Protein AF-A0A377WKL8-F1 (afdb_monomer_lite)

InterPro domains:
  IPR057793 YnfU-like [NF038384] (1-51)
  IPR057793 YnfU-like [PF23499] (1-49)

Foldseek 3Di:
DDDDPPPPDPPQQWDWDQDPPPRDTATDGVVCLQVQHWDQGPPPRDTDTNDPPPPD

Structure (mmCIF, N/CA/C/O backbone):
data_AF-A0A377WKL8-F1
#
_entry.id   AF-A0A377WKL8-F1
#
loop_
_atom_site.group_PDB
_atom_site.id
_atom_site.type_symbol
_atom_site.label_atom_id
_atom_site.label_alt_id
_atom_site.label_comp_id
_atom_site.label_asym_id
_atom_site.label_entity_id
_atom_site.label_seq_id
_atom_site.pdbx_PDB_ins_code
_atom_site.Cartn_x
_atom_site.Cartn_y
_atom_site.Cartn_z
_atom_site.occupancy
_atom_site.B_iso_or_equiv
_atom_site.auth_seq_id
_atom_site.auth_comp_id
_atom_site.auth_asym_id
_atom_site.auth_atom_id
_atom_site.pdbx_PDB_model_num
ATOM 1 N N . MET A 1 1 ? 18.508 -39.257 14.249 1.00 42.69 1 MET A N 1
ATOM 2 C CA . MET A 1 1 ? 17.400 -38.461 13.671 1.00 42.69 1 MET A CA 1
ATOM 3 C C . MET A 1 1 ? 17.992 -37.298 12.887 1.00 42.69 1 MET A C 1
ATOM 5 O O . MET A 1 1 ? 19.059 -36.820 13.243 1.00 42.69 1 MET A O 1
ATOM 9 N N . GLN A 1 2 ? 17.375 -36.964 11.758 1.00 46.59 2 GLN A N 1
ATOM 10 C CA . GLN A 1 2 ? 17.995 -36.314 10.601 1.00 46.59 2 GLN A CA 1
ATOM 11 C C . GLN A 1 2 ? 18.411 -34.851 10.822 1.00 46.59 2 GLN A C 1
ATOM 13 O O . GLN A 1 2 ? 17.764 -34.090 11.539 1.00 46.59 2 GLN A O 1
ATOM 18 N N . GLN A 1 3 ? 19.493 -34.493 10.128 1.00 51.41 3 GLN A N 1
ATOM 19 C CA . GLN A 1 3 ? 20.065 -33.165 9.944 1.00 51.41 3 GLN A CA 1
ATOM 20 C C . GLN A 1 3 ? 19.000 -32.068 9.799 1.00 51.41 3 GLN A C 1
ATOM 22 O O . GLN A 1 3 ? 18.164 -32.112 8.899 1.00 51.41 3 GLN A O 1
ATOM 27 N N . ARG A 1 4 ? 19.112 -30.998 10.586 1.00 53.00 4 ARG A N 1
ATOM 28 C CA . ARG A 1 4 ? 18.617 -29.681 10.170 1.00 53.00 4 ARG A CA 1
ATOM 29 C C . ARG A 1 4 ? 19.784 -28.720 10.193 1.00 53.00 4 ARG A C 1
ATOM 31 O O . ARG A 1 4 ? 19.989 -27.966 11.134 1.00 53.00 4 ARG A O 1
ATOM 38 N N . LYS A 1 5 ? 20.568 -28.811 9.120 1.00 44.53 5 LYS A N 1
ATOM 39 C CA . LYS A 1 5 ? 21.543 -27.817 8.684 1.00 44.53 5 LYS A CA 1
ATOM 40 C C . LYS A 1 5 ? 20.832 -26.459 8.728 1.00 44.53 5 LYS A C 1
ATOM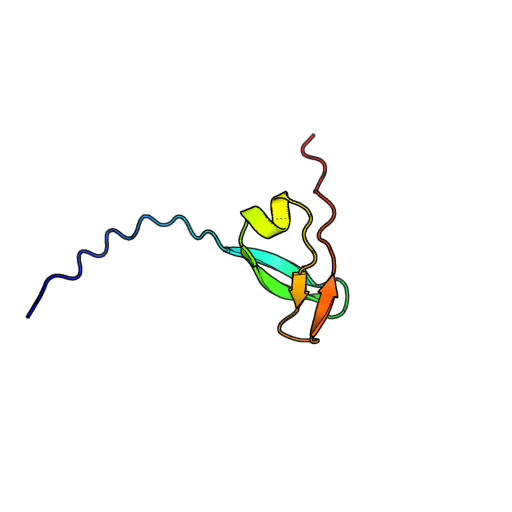 42 O O . LYS A 1 5 ? 20.035 -26.149 7.844 1.00 44.53 5 LYS A O 1
ATOM 47 N N . ASN A 1 6 ? 21.053 -25.683 9.790 1.00 47.47 6 ASN A N 1
ATOM 48 C CA . ASN A 1 6 ? 20.560 -24.313 9.926 1.00 47.47 6 ASN A CA 1
ATOM 49 C C . ASN A 1 6 ? 21.406 -23.407 9.023 1.00 47.47 6 ASN A C 1
ATOM 51 O O . ASN A 1 6 ? 22.160 -22.553 9.464 1.00 47.47 6 ASN A O 1
ATOM 55 N N . SER A 1 7 ? 21.345 -23.694 7.728 1.00 46.56 7 SER A N 1
ATOM 56 C CA . SER A 1 7 ? 21.942 -22.914 6.655 1.00 46.56 7 SER A CA 1
ATOM 57 C C . SER A 1 7 ? 20.797 -22.341 5.820 1.00 46.56 7 SER A C 1
ATOM 59 O O . SER A 1 7 ? 20.774 -22.413 4.596 1.00 46.56 7 SER A O 1
ATOM 61 N N . LYS A 1 8 ? 19.778 -21.805 6.503 1.00 49.28 8 LYS A N 1
ATOM 62 C CA . LYS A 1 8 ? 18.811 -20.908 5.876 1.00 49.28 8 LYS A CA 1
ATOM 63 C C . LYS A 1 8 ? 19.453 -19.536 5.876 1.00 49.28 8 LYS A C 1
ATOM 65 O O . LYS A 1 8 ? 19.280 -18.754 6.800 1.00 49.28 8 LYS A O 1
ATOM 70 N N . ASN A 1 9 ? 20.262 -19.324 4.844 1.00 45.03 9 ASN A N 1
ATOM 71 C CA . ASN A 1 9 ? 20.617 -18.025 4.304 1.00 45.03 9 ASN A CA 1
ATOM 72 C C . ASN A 1 9 ? 19.533 -16.998 4.672 1.00 45.03 9 ASN A C 1
ATOM 74 O O . ASN A 1 9 ? 18.394 -17.109 4.215 1.00 45.03 9 ASN A O 1
ATOM 78 N N . ASN A 1 10 ? 19.887 -16.084 5.573 1.00 49.56 10 ASN A N 1
ATOM 79 C CA . ASN A 1 10 ? 19.081 -14.987 6.089 1.00 49.56 10 ASN A CA 1
ATOM 80 C C . ASN A 1 10 ? 18.728 -14.0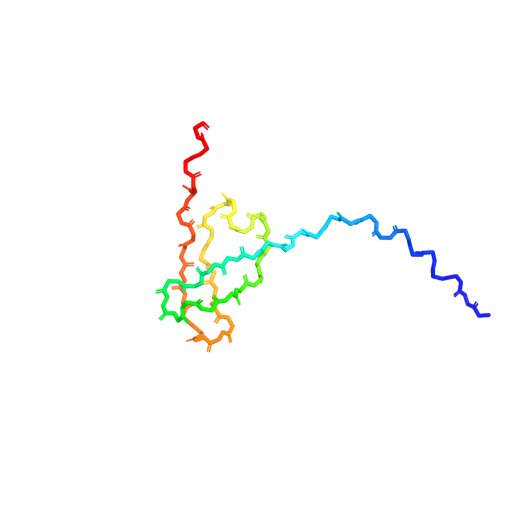15 4.949 1.00 49.56 10 ASN A C 1
ATOM 82 O O . ASN A 1 10 ? 19.249 -12.911 4.845 1.00 49.56 10 ASN A O 1
ATOM 86 N N . ARG A 1 11 ? 17.884 -14.463 4.026 1.00 57.53 11 ARG A N 1
ATOM 87 C CA . ARG A 1 11 ? 17.225 -13.637 3.023 1.00 57.53 11 ARG A CA 1
ATOM 88 C C . ARG A 1 11 ? 15.763 -13.653 3.401 1.00 57.53 11 ARG A C 1
ATOM 90 O O . ARG A 1 11 ? 14.966 -14.382 2.816 1.00 57.53 11 ARG A O 1
ATOM 97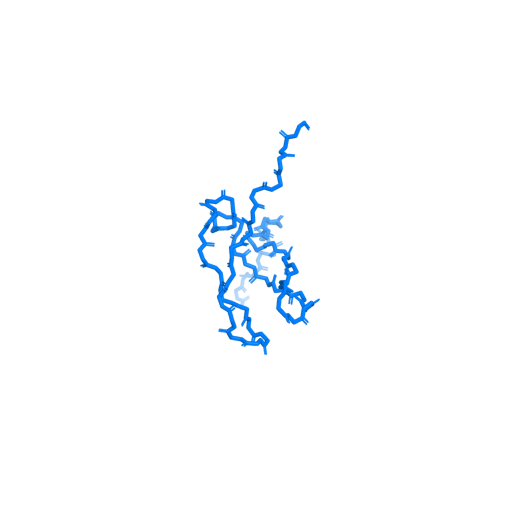 N N . ASN A 1 12 ? 15.442 -12.931 4.471 1.00 60.44 12 ASN A N 1
ATOM 98 C CA . ASN A 1 12 ? 14.058 -12.708 4.837 1.00 60.44 12 ASN A CA 1
ATOM 99 C C . ASN A 1 12 ? 13.411 -11.933 3.680 1.00 60.44 12 ASN A C 1
ATOM 101 O O . ASN A 1 12 ? 13.624 -10.737 3.519 1.00 60.44 12 ASN A O 1
ATOM 105 N N . TYR A 1 13 ? 12.691 -12.648 2.813 1.00 80.50 13 TYR A N 1
ATOM 106 C CA . TYR A 1 13 ? 11.953 -12.051 1.701 1.00 80.50 13 TYR A CA 1
ATOM 107 C C . TYR A 1 13 ? 10.776 -11.212 2.197 1.00 80.50 13 TYR A C 1
ATOM 109 O O . TYR A 1 13 ? 10.105 -10.602 1.372 1.00 80.50 13 TYR A O 1
ATOM 117 N N . LEU A 1 14 ? 10.489 -11.204 3.502 1.00 85.81 14 LEU A N 1
ATOM 118 C CA . LEU A 1 14 ? 9.524 -10.314 4.123 1.00 85.81 14 LEU A CA 1
ATOM 119 C C . LEU A 1 14 ? 10.229 -9.038 4.577 1.00 85.81 14 LEU A C 1
ATOM 121 O O . LEU A 1 14 ? 11.253 -9.083 5.255 1.00 85.81 14 LEU A O 1
ATOM 125 N N . ILE A 1 15 ? 9.647 -7.902 4.225 1.00 87.31 15 ILE A N 1
ATOM 126 C CA . ILE A 1 15 ? 10.006 -6.604 4.775 1.00 87.31 15 ILE A CA 1
ATOM 127 C C . ILE A 1 15 ? 8.895 -6.094 5.673 1.00 87.31 15 ILE A C 1
ATOM 129 O O . ILE A 1 15 ? 7.720 -6.422 5.494 1.00 87.31 15 ILE A O 1
ATOM 133 N N . LYS A 1 16 ? 9.288 -5.268 6.635 1.00 87.88 16 LYS A N 1
ATOM 134 C CA . LYS A 1 16 ? 8.368 -4.583 7.530 1.00 87.88 16 LYS A CA 1
ATOM 135 C C . LYS A 1 16 ? 7.918 -3.285 6.875 1.00 87.88 16 LYS A C 1
ATOM 137 O O . LYS A 1 16 ? 8.748 -2.457 6.509 1.00 87.88 16 LYS A O 1
ATOM 142 N N . CYS A 1 17 ? 6.611 -3.116 6.750 1.00 86.88 17 CYS A N 1
ATOM 143 C CA . CYS A 1 17 ? 5.967 -1.904 6.268 1.00 86.88 17 CYS A CA 1
ATOM 144 C C . CYS A 1 17 ? 4.997 -1.394 7.331 1.00 86.88 17 CYS A C 1
ATOM 146 O O . CYS A 1 17 ? 4.279 -2.178 7.961 1.00 86.88 17 CYS A O 1
ATOM 148 N N . THR A 1 18 ? 4.942 -0.079 7.507 1.00 89.19 18 THR A N 1
ATOM 149 C CA . THR A 1 18 ? 3.991 0.557 8.420 1.00 89.19 18 THR A CA 1
ATOM 150 C C . THR A 1 18 ? 2.667 0.767 7.701 1.00 89.19 18 THR A C 1
ATOM 152 O O . THR A 1 18 ? 2.621 1.393 6.641 1.00 89.19 18 THR A O 1
ATOM 155 N N . CYS A 1 19 ? 1.578 0.251 8.269 1.00 89.25 19 CYS A N 1
ATOM 156 C CA . CYS A 1 19 ? 0.255 0.475 7.706 1.00 89.25 19 CYS A CA 1
ATOM 157 C C . CYS A 1 19 ? -0.165 1.943 7.912 1.00 89.25 19 CYS A C 1
ATOM 159 O O . CYS A 1 19 ? -0.216 2.391 9.058 1.00 89.25 19 CYS A O 1
ATOM 161 N N . PRO A 1 20 ? -0.558 2.685 6.860 1.00 88.94 20 PRO A N 1
ATOM 162 C CA . PRO A 1 20 ? -0.987 4.079 6.996 1.00 88.94 20 PRO A CA 1
ATOM 163 C C . PRO A 1 20 ? -2.329 4.229 7.728 1.00 88.94 20 PRO A C 1
ATOM 165 O O . PRO A 1 20 ? -2.667 5.315 8.178 1.00 88.94 20 PRO A O 1
ATOM 168 N N . SER A 1 21 ? -3.112 3.151 7.851 1.00 90.12 21 SER A N 1
ATOM 169 C CA . SER A 1 21 ? -4.431 3.200 8.492 1.00 90.12 21 SER A CA 1
ATOM 170 C C . SER A 1 21 ? -4.414 2.954 9.994 1.00 90.12 21 SER A C 1
ATOM 172 O O . SER A 1 21 ? -5.248 3.506 10.701 1.00 90.12 21 SER A O 1
ATOM 174 N N . CYS A 1 22 ? -3.535 2.077 10.476 1.00 91.81 22 CYS A N 1
ATOM 175 C CA . CYS A 1 22 ? -3.497 1.697 11.888 1.00 91.81 22 CYS A CA 1
ATOM 176 C C . CYS A 1 22 ? -2.114 1.841 12.514 1.00 91.81 22 CYS A C 1
ATOM 178 O O . CYS A 1 22 ? -1.934 1.350 13.621 1.00 91.81 22 CYS A O 1
ATOM 180 N N . THR A 1 23 ? -1.145 2.407 11.782 1.00 89.25 23 THR A N 1
ATOM 181 C CA . THR A 1 23 ? 0.251 2.659 12.196 1.00 89.25 23 THR A CA 1
ATOM 182 C C . THR A 1 23 ? 1.023 1.444 12.724 1.00 89.25 23 THR A C 1
ATOM 184 O O . THR A 1 23 ? 2.171 1.563 13.143 1.00 89.25 23 THR A O 1
ATOM 187 N N . ASN A 1 24 ? 0.440 0.248 12.635 1.00 90.31 24 ASN A N 1
ATOM 188 C CA . ASN A 1 24 ? 1.073 -0.996 13.035 1.00 90.31 24 ASN A CA 1
ATOM 189 C C . ASN A 1 24 ? 2.056 -1.482 11.967 1.00 90.31 24 ASN A C 1
ATOM 191 O O . ASN A 1 24 ? 1.865 -1.270 10.763 1.00 90.31 24 ASN A O 1
ATOM 195 N N . GLN A 1 25 ? 3.087 -2.196 12.417 1.00 88.06 25 GLN A N 1
ATOM 196 C CA . GLN A 1 25 ? 4.028 -2.870 11.531 1.00 88.06 25 GLN A CA 1
ATOM 197 C C . GLN A 1 25 ? 3.399 -4.141 10.954 1.00 88.06 25 GLN A C 1
ATOM 199 O O . GLN A 1 25 ? 2.807 -4.953 11.668 1.00 88.06 25 GLN A O 1
ATOM 204 N N . SER A 1 26 ? 3.547 -4.308 9.647 1.00 87.31 26 SER A N 1
ATOM 205 C CA . SER A 1 26 ? 3.062 -5.446 8.871 1.00 87.31 26 SER A CA 1
ATOM 206 C C . SER A 1 26 ? 4.209 -6.040 8.063 1.00 87.31 26 SER A C 1
ATOM 208 O O . SER A 1 26 ? 5.011 -5.300 7.498 1.00 87.31 26 SER A O 1
ATOM 210 N N . GLU A 1 27 ? 4.318 -7.366 8.030 1.00 90.69 27 GLU A N 1
ATOM 211 C CA . GLU A 1 27 ? 5.361 -8.063 7.274 1.00 90.69 27 GLU A CA 1
ATOM 212 C C . GLU A 1 27 ? 4.812 -8.533 5.926 1.00 90.69 27 GLU A C 1
ATOM 214 O O . GLU A 1 27 ? 3.864 -9.317 5.853 1.00 90.69 27 GLU A O 1
ATOM 219 N N . HIS A 1 28 ? 5.413 -8.045 4.842 1.00 88.25 28 HIS A N 1
ATOM 220 C CA . HIS A 1 28 ? 4.984 -8.324 3.474 1.00 88.25 28 HIS A CA 1
ATOM 221 C C . HIS A 1 28 ? 6.164 -8.698 2.586 1.00 88.25 28 HIS A C 1
ATOM 223 O O . HIS A 1 28 ? 7.285 -8.250 2.799 1.00 88.25 28 HIS A O 1
ATOM 229 N N . SER A 1 29 ? 5.928 -9.512 1.555 1.00 87.69 29 SER A N 1
ATOM 230 C CA . SER A 1 29 ? 6.996 -9.926 0.641 1.00 87.69 29 SER A CA 1
ATOM 231 C C . SER A 1 29 ? 7.613 -8.725 -0.082 1.00 87.69 29 SER A C 1
ATOM 233 O O . SER A 1 29 ? 6.896 -7.980 -0.744 1.00 87.69 29 SER A O 1
ATOM 235 N N . TYR A 1 30 ? 8.939 -8.590 -0.046 1.00 85.88 30 TYR A N 1
ATOM 236 C CA . TYR A 1 30 ? 9.710 -7.534 -0.704 1.00 85.88 30 TYR A CA 1
ATOM 237 C C . TYR A 1 30 ? 9.278 -7.324 -2.156 1.00 85.88 30 TYR A C 1
ATOM 239 O O . TYR A 1 30 ? 9.015 -6.204 -2.570 1.00 85.88 30 TYR A O 1
ATOM 247 N N . THR A 1 31 ? 9.104 -8.407 -2.918 1.00 84.88 31 THR A N 1
ATOM 248 C CA . THR A 1 31 ? 8.676 -8.347 -4.323 1.00 84.88 31 THR A CA 1
ATOM 249 C C . THR A 1 31 ? 7.265 -7.787 -4.505 1.00 84.88 31 THR A C 1
ATOM 251 O O . THR A 1 31 ? 7.019 -7.098 -5.491 1.00 84.88 31 THR A O 1
ATOM 254 N N . ARG A 1 32 ? 6.334 -8.046 -3.573 1.00 85.75 32 ARG A N 1
ATOM 255 C CA . ARG A 1 32 ? 4.984 -7.450 -3.580 1.00 85.75 32 ARG A CA 1
ATOM 256 C C . ARG A 1 32 ? 5.064 -5.953 -3.311 1.00 85.75 32 ARG A C 1
ATOM 258 O O . ARG A 1 32 ? 4.427 -5.178 -4.019 1.00 85.75 32 ARG A O 1
ATOM 265 N N . VAL A 1 33 ? 5.872 -5.566 -2.324 1.00 85.19 33 VAL A N 1
ATOM 266 C CA . VAL A 1 33 ? 6.052 -4.161 -1.949 1.00 85.19 33 VAL A CA 1
ATOM 267 C C . VAL A 1 33 ? 6.746 -3.379 -3.066 1.00 85.19 33 VAL A C 1
ATOM 269 O O . VAL A 1 33 ? 6.234 -2.358 -3.505 1.00 85.19 33 VAL A O 1
ATOM 272 N N . GLN A 1 34 ? 7.850 -3.895 -3.609 1.00 83.44 34 GLN A N 1
ATOM 273 C CA . GLN A 1 34 ? 8.624 -3.263 -4.684 1.00 83.44 34 GLN A CA 1
ATOM 274 C C . GLN A 1 34 ? 7.814 -3.098 -5.981 1.00 83.44 34 GLN A C 1
ATOM 276 O O . GLN A 1 34 ? 7.971 -2.108 -6.699 1.00 83.44 34 GLN A O 1
ATOM 281 N N . LYS A 1 35 ? 6.924 -4.052 -6.285 1.00 85.69 35 LYS A N 1
ATOM 282 C CA . LYS A 1 35 ? 5.998 -3.961 -7.424 1.00 85.69 35 LYS A CA 1
ATOM 283 C C . LYS A 1 35 ? 4.832 -2.993 -7.185 1.00 85.69 35 LYS A C 1
ATOM 285 O O . LYS A 1 35 ? 4.044 -2.805 -8.104 1.00 85.69 35 LYS A O 1
ATOM 290 N N . GLY A 1 36 ? 4.698 -2.409 -5.991 1.00 83.06 36 GLY A N 1
ATOM 291 C CA . GLY A 1 36 ? 3.576 -1.534 -5.643 1.00 83.06 36 GLY A CA 1
ATOM 292 C C . GLY A 1 36 ? 2.236 -2.273 -5.606 1.00 83.06 36 GLY A C 1
ATOM 293 O O . GLY A 1 36 ? 1.202 -1.699 -5.927 1.00 83.06 36 GLY A O 1
ATOM 294 N N . SER A 1 37 ? 2.241 -3.570 -5.277 1.00 84.00 37 SER A N 1
ATOM 295 C CA . SER A 1 37 ? 0.998 -4.338 -5.155 1.00 84.00 37 SER A CA 1
ATOM 296 C C . SER A 1 37 ? 0.164 -3.850 -3.969 1.00 84.00 37 SER A C 1
ATOM 298 O O . SER A 1 37 ? 0.705 -3.385 -2.968 1.00 84.00 37 SER A O 1
ATOM 300 N N . ALA A 1 38 ? -1.152 -4.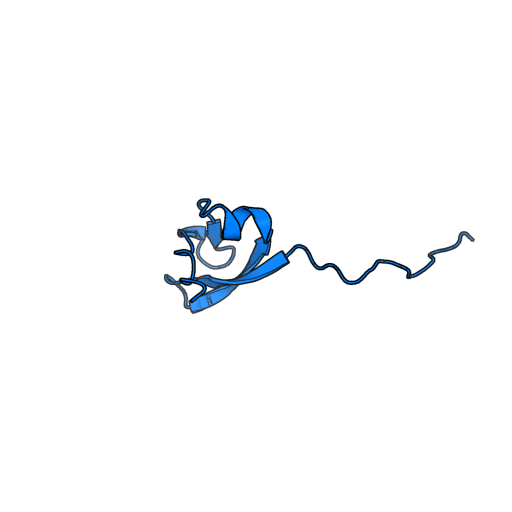029 -4.055 1.00 87.81 38 ALA A N 1
ATOM 301 C CA . ALA A 1 38 ? -2.050 -3.855 -2.922 1.00 87.81 38 ALA A CA 1
ATOM 302 C C . ALA A 1 38 ? -1.695 -4.853 -1.801 1.00 87.81 38 ALA A C 1
ATOM 304 O O . ALA A 1 38 ? -1.647 -6.067 -2.023 1.00 87.81 38 ALA A O 1
ATOM 305 N N . LEU A 1 39 ? -1.421 -4.339 -0.603 1.00 88.81 39 LEU A N 1
ATOM 306 C CA . LEU A 1 39 ? -1.083 -5.098 0.599 1.00 88.81 39 LEU A CA 1
ATOM 307 C C . LEU A 1 39 ? -2.247 -5.016 1.580 1.00 88.81 39 LEU A C 1
ATOM 309 O O . LEU A 1 39 ? -2.794 -3.943 1.805 1.00 88.81 39 LEU A O 1
ATOM 313 N N . MET A 1 40 ? -2.618 -6.138 2.188 1.00 91.19 40 MET A N 1
ATOM 314 C CA . MET A 1 40 ? -3.647 -6.168 3.227 1.00 91.19 40 MET A CA 1
ATOM 315 C C . MET A 1 40 ? -2.984 -6.164 4.601 1.00 91.19 40 MET A C 1
ATOM 317 O O . MET A 1 40 ? -2.236 -7.084 4.927 1.00 91.19 40 MET A O 1
ATOM 321 N N . CYS A 1 41 ? -3.268 -5.153 5.421 1.00 90.56 41 CYS A N 1
ATOM 322 C CA . CYS A 1 41 ? -2.739 -5.093 6.778 1.00 90.56 41 CYS A CA 1
ATOM 323 C C . CYS A 1 41 ? -3.355 -6.207 7.648 1.00 90.56 41 CYS A C 1
ATOM 325 O O . CYS A 1 41 ? -4.578 -6.257 7.756 1.00 90.56 41 CYS A O 1
ATOM 327 N N . PRO A 1 42 ? -2.561 -7.044 8.340 1.00 89.69 42 PRO A N 1
ATOM 328 C CA . PRO A 1 42 ? -3.094 -8.108 9.196 1.00 89.69 42 PRO A CA 1
ATOM 329 C C . PRO A 1 42 ? -3.794 -7.585 10.460 1.00 89.69 42 PRO A C 1
ATOM 331 O O . PRO A 1 42 ? -4.568 -8.310 11.070 1.00 89.69 42 PRO A O 1
ATOM 334 N N . HIS A 1 43 ? -3.539 -6.332 10.854 1.00 91.00 43 HIS A N 1
ATOM 335 C CA . HIS A 1 43 ? -4.078 -5.751 12.090 1.00 91.00 43 HIS A CA 1
ATOM 336 C C . HIS A 1 43 ? -5.437 -5.085 11.897 1.00 91.00 43 HIS A C 1
ATOM 338 O O . HIS A 1 43 ? -6.305 -5.186 12.752 1.00 91.00 43 HIS A O 1
ATOM 344 N N . CYS A 1 44 ? -5.628 -4.380 10.780 1.00 92.25 44 CYS A N 1
ATOM 345 C CA . CYS A 1 44 ? -6.870 -3.650 10.510 1.00 92.25 44 CYS A CA 1
ATOM 346 C C . CYS A 1 44 ? -7.627 -4.161 9.280 1.00 92.25 44 CYS A C 1
ATOM 348 O O . CYS A 1 44 ? -8.656 -3.592 8.930 1.00 92.25 44 CYS A O 1
ATOM 350 N N . SER A 1 45 ? -7.110 -5.192 8.602 1.00 91.69 45 SER A N 1
ATOM 351 C CA . SER A 1 45 ? -7.644 -5.761 7.352 1.00 91.69 45 SER A CA 1
ATOM 352 C C . SER A 1 45 ? -7.828 -4.756 6.207 1.00 91.69 45 SER A C 1
ATOM 354 O O . SER A 1 45 ? -8.406 -5.085 5.175 1.00 91.69 45 SER A O 1
ATOM 356 N N . LYS A 1 46 ? -7.311 -3.528 6.347 1.00 91.12 46 LYS A N 1
ATOM 357 C CA . LYS A 1 46 ? -7.362 -2.511 5.298 1.00 91.12 46 LYS A CA 1
ATOM 358 C C . LYS A 1 46 ? -6.289 -2.766 4.254 1.00 91.12 46 LYS A C 1
ATOM 360 O O . LYS A 1 46 ? -5.156 -3.138 4.573 1.00 91.12 46 LYS A O 1
ATOM 365 N N . ILE A 1 47 ? -6.665 -2.525 3.007 1.00 91.06 47 ILE A N 1
ATOM 366 C CA . ILE A 1 47 ? -5.779 -2.616 1.856 1.00 91.06 47 ILE A CA 1
ATOM 367 C C . ILE A 1 47 ? -5.063 -1.276 1.685 1.00 91.06 47 ILE A C 1
ATOM 369 O O . ILE A 1 47 ? -5.695 -0.222 1.723 1.00 91.06 47 ILE A O 1
ATOM 373 N N . PHE A 1 48 ? -3.749 -1.313 1.504 1.00 88.19 48 PHE A N 1
ATOM 374 C CA . PHE A 1 48 ? -2.921 -0.144 1.240 1.00 88.19 48 PHE A CA 1
ATOM 375 C C . PHE A 1 48 ? -1.842 -0.480 0.213 1.00 88.19 48 PHE A C 1
ATOM 377 O O . PHE A 1 48 ? -1.406 -1.623 0.091 1.00 88.19 48 PHE A O 1
ATOM 384 N N . THR A 1 49 ? -1.391 0.521 -0.528 1.00 84.19 49 THR A N 1
ATOM 385 C CA . THR A 1 49 ? -0.216 0.422 -1.393 1.00 84.19 49 THR A CA 1
ATOM 386 C C . THR A 1 49 ? 0.945 1.115 -0.694 1.00 84.19 49 THR A C 1
ATOM 388 O O . THR A 1 49 ? 0.777 2.181 -0.101 1.00 84.19 49 THR A O 1
ATOM 391 N N . GLN A 1 50 ? 2.128 0.507 -0.711 1.00 78.69 50 GLN A N 1
ATOM 392 C CA . GLN A 1 50 ? 3.344 1.245 -0.383 1.00 78.69 50 GLN A CA 1
ATOM 393 C C . GLN A 1 50 ? 3.743 2.010 -1.634 1.00 78.69 50 GLN A C 1
ATOM 395 O O . GLN A 1 50 ? 4.066 1.395 -2.652 1.00 78.69 50 GLN A O 1
ATOM 400 N N . ASP A 1 51 ? 3.666 3.336 -1.565 1.00 65.94 51 ASP A N 1
ATOM 401 C CA . ASP A 1 51 ? 4.253 4.174 -2.599 1.00 65.94 51 ASP A CA 1
ATOM 402 C C . ASP A 1 51 ? 5.755 3.879 -2.617 1.00 65.94 51 ASP A C 1
ATOM 404 O O . ASP A 1 51 ? 6.382 3.774 -1.555 1.00 65.94 51 ASP A O 1
ATOM 408 N N . LYS A 1 52 ? 6.310 3.617 -3.804 1.00 61.38 52 LYS A N 1
ATOM 409 C CA . LYS A 1 52 ? 7.744 3.357 -3.948 1.00 61.38 52 LYS A CA 1
ATOM 410 C C . LYS A 1 52 ? 8.462 4.529 -3.295 1.00 61.38 52 LYS A C 1
ATOM 412 O O . LYS A 1 52 ? 8.371 5.633 -3.816 1.00 61.38 52 LYS A O 1
ATOM 417 N N . LEU A 1 53 ? 9.187 4.299 -2.195 1.00 52.44 53 LEU A N 1
ATOM 418 C 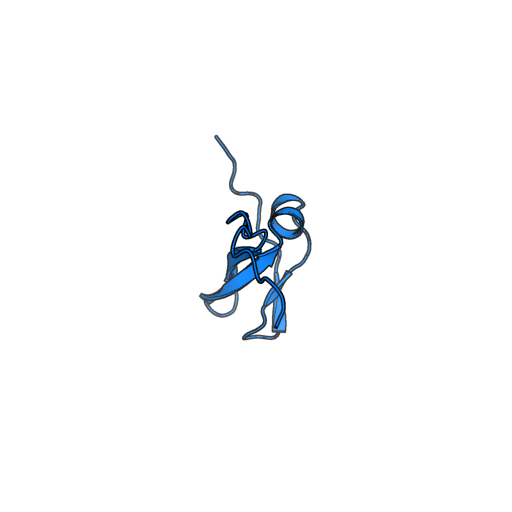CA . LEU A 1 53 ? 10.133 5.305 -1.723 1.00 52.44 53 LEU A CA 1
ATOM 419 C C . LEU A 1 53 ? 11.007 5.661 -2.935 1.00 52.44 53 LEU A C 1
ATOM 421 O O . LEU A 1 53 ? 11.614 4.739 -3.501 1.00 52.44 53 LEU A O 1
ATOM 425 N N . PRO A 1 54 ? 11.035 6.928 -3.385 1.00 45.56 54 PRO A N 1
ATOM 426 C CA . PRO A 1 54 ? 11.905 7.318 -4.474 1.00 45.56 54 PRO A CA 1
ATOM 427 C C . PRO A 1 54 ? 13.325 7.029 -4.002 1.00 45.56 54 PRO A C 1
ATOM 429 O O . PRO A 1 54 ? 13.821 7.626 -3.051 1.00 45.56 54 PRO A O 1
ATOM 432 N N . THR A 1 55 ? 13.936 6.014 -4.605 1.00 45.38 55 THR A N 1
ATOM 433 C CA . THR A 1 55 ? 15.358 5.741 -4.437 1.00 45.38 55 THR A CA 1
ATOM 434 C C . THR A 1 55 ? 16.051 6.824 -5.254 1.00 45.38 55 THR A C 1
ATOM 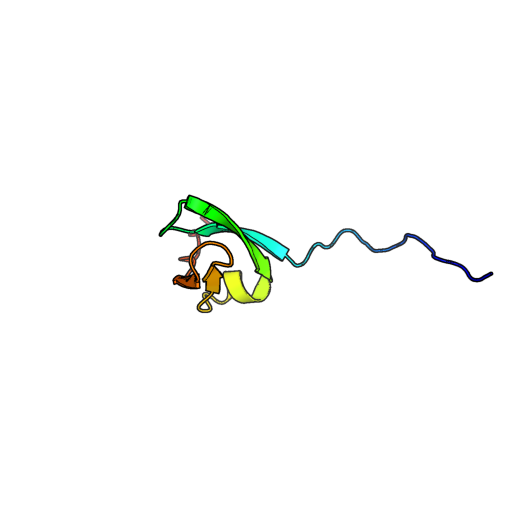436 O O . THR A 1 55 ? 16.126 6.705 -6.476 1.00 45.38 55 THR A O 1
ATOM 439 N N . ALA A 1 56 ? 16.393 7.929 -4.594 1.00 38.91 56 ALA A N 1
ATOM 440 C CA . ALA A 1 56 ? 17.306 8.941 -5.112 1.00 38.91 56 ALA A CA 1
ATOM 441 C C . ALA A 1 56 ? 18.742 8.537 -4.771 1.00 38.91 56 ALA A C 1
ATOM 443 O O . ALA A 1 56 ? 18.942 8.012 -3.649 1.00 38.91 56 ALA A O 1
#

Sequence (56 aa):
MQQRKNSKNNRNYLIKCTCPSCTNQSEHSYTRVQKGSALMCPHCSKIFTQDKLPTA

Radius of gyration: 14.9 Å; chains: 1; bounding box: 30×47×21 Å

pLDDT: mean 75.66, std 18.14, range [38.91, 92.25]

Secondary structure (DSSP, 8-state):
-------------EEEEE-TTT--EEEEEHHHHHTT-EEE-TTT--EEE-------

Organism: Klebsiella pneumoniae (NCBI:txid573)